Protein AF-A0A2K3MJ41-F1 (afdb_monomer_lite)

Sequence (113 aa):
PFNFEKPVTKEALPKLHVNPYSWSKVSNVIYLDSPVGVGFSYSKNVSDYNTGDAKTASDTHTFLLRWFELYPEFLANPLFIAGESYAGVYVPTLADKIVQGIEAGTKPKLNFK

Secondary structure (DSSP, 8-state):
-EEEEPPSSTTSPPEEEE-TT-GGGTS-------STTSTT---S-GGGG---HHHHHHHHHHHHHHHHHH-GGGTTSPB-----TTHHHHHHHHHHHHHHHHHTT-SS---B-

Radius of gyration: 16.77 Å; chains: 1; bounding box: 37×33×46 Å

Foldseek 3Di:
DWDWDDDPDPPDDIDTDDDPPDPVVPDDDDDDQDDAPGDPHHDPDPVSVPDDLLSRLVVVLVVVQVVCVVVVVCQVPEDDDDDDDCCVSNRVSNVVVLVVCQVVVHPPNHNYD

pLDDT: mean 96.79, std 2.88, range [83.81, 98.81]

InterPro domains:
  IPR001563 Peptidase S10, serine carboxypeptidase [PF00450] (10-113)
  IPR001563 Peptidase S10, serine carboxypeptidase [PR00724] (19-31)
  IPR001563 Peptidase S10, serine carboxypeptidase [PR00724] (32-42)
  IPR001563 Peptidase S10, serine carboxypeptidase [PR00724] (67-92)
  IPR001563 Peptidase S10, serine carboxypeptidase [PTHR11802] (7-100)
  IPR018202 Serine carboxypeptidase, serine active site [PS00131] (81-88)
  IPR029058 Alpha/Beta hydrolase fold [G3DSA:3.40.50.1820] (1-113)
  IPR029058 Alpha/Beta hydrolase fold [SSF53474] (15-113)

Structure (mmCIF, N/CA/C/O backbone):
data_AF-A0A2K3MJ41-F1
#
_entry.id   AF-A0A2K3MJ41-F1
#
loop_
_atom_site.group_PDB
_atom_site.id
_atom_site.type_symbol
_atom_site.label_atom_id
_atom_site.label_alt_id
_atom_site.label_comp_id
_atom_site.label_asym_id
_atom_site.label_entity_id
_atom_site.label_seq_id
_atom_site.pdbx_PDB_ins_code
_atom_site.Cartn_x
_atom_site.Cartn_y
_atom_site.Cartn_z
_atom_site.occupancy
_atom_site.B_iso_or_equiv
_atom_site.auth_seq_id
_atom_site.auth_comp_id
_atom_site.auth_asym_id
_atom_site.auth_atom_id
_atom_site.pdbx_PDB_model_num
ATOM 1 N N . PRO A 1 1 ? -0.831 -6.530 -13.395 1.00 84.94 1 PRO A N 1
ATOM 2 C CA . PRO A 1 1 ? -1.657 -6.629 -14.626 1.00 84.94 1 PRO A CA 1
ATOM 3 C C . PRO A 1 1 ? -0.881 -6.942 -15.911 1.00 84.94 1 PRO A C 1
ATOM 5 O O . PRO A 1 1 ? -1.416 -7.644 -16.767 1.00 84.94 1 PRO A O 1
ATOM 8 N N . PHE A 1 2 ? 0.351 -6.453 -16.055 1.00 93.81 2 PHE A N 1
ATOM 9 C CA . PHE A 1 2 ? 1.122 -6.584 -17.292 1.00 93.81 2 PHE A CA 1
ATOM 10 C C . PHE A 1 2 ? 2.433 -7.344 -17.074 1.00 93.81 2 PHE A C 1
ATOM 12 O O . PHE A 1 2 ? 3.005 -7.287 -15.988 1.00 93.81 2 PHE A O 1
ATOM 19 N N . ASN A 1 3 ? 2.896 -8.028 -18.116 1.00 93.31 3 ASN A N 1
ATOM 20 C CA . ASN A 1 3 ? 4.295 -8.400 -18.306 1.00 93.31 3 ASN A CA 1
ATOM 21 C C . ASN A 1 3 ? 4.987 -7.279 -19.093 1.00 93.31 3 ASN A C 1
ATOM 23 O O . ASN A 1 3 ? 4.314 -6.490 -19.763 1.00 93.31 3 ASN A O 1
ATOM 27 N N . PHE A 1 4 ? 6.317 -7.214 -19.046 1.00 93.25 4 PHE A N 1
ATOM 28 C CA . PHE A 1 4 ? 7.071 -6.218 -19.803 1.00 93.25 4 PHE A CA 1
ATOM 29 C C . PHE A 1 4 ? 8.178 -6.857 -20.638 1.00 93.25 4 PHE A C 1
ATOM 31 O O . PHE A 1 4 ? 8.849 -7.795 -20.209 1.00 93.25 4 PHE A O 1
ATOM 38 N N . GLU A 1 5 ? 8.378 -6.308 -21.830 1.00 92.75 5 GLU A N 1
ATOM 39 C CA . GLU A 1 5 ? 9.540 -6.571 -22.669 1.00 92.75 5 GLU A CA 1
ATOM 40 C C . GLU A 1 5 ? 10.562 -5.459 -22.462 1.00 92.75 5 GLU A C 1
ATOM 42 O O . GLU A 1 5 ? 10.223 -4.270 -22.445 1.00 92.75 5 GLU A O 1
ATOM 47 N N . LYS A 1 6 ? 11.827 -5.854 -22.285 1.00 89.56 6 LYS A N 1
ATOM 48 C CA . LYS A 1 6 ? 12.918 -4.897 -22.107 1.00 89.56 6 LYS A CA 1
ATOM 49 C C . LYS A 1 6 ? 13.063 -4.021 -23.361 1.00 89.56 6 LYS A C 1
ATOM 51 O O . LYS A 1 6 ? 12.912 -4.535 -24.470 1.00 89.56 6 LYS A O 1
ATOM 56 N N . PRO A 1 7 ? 13.396 -2.731 -23.194 1.00 90.50 7 PRO A N 1
ATOM 57 C CA . PRO A 1 7 ? 13.716 -1.858 -24.314 1.00 90.50 7 PRO A CA 1
ATOM 58 C C . PRO A 1 7 ? 14.837 -2.428 -25.188 1.00 90.50 7 PRO A C 1
ATOM 60 O O . PRO A 1 7 ? 15.804 -2.992 -24.673 1.00 90.50 7 PRO A O 1
ATOM 63 N N . VAL A 1 8 ? 14.728 -2.242 -26.506 1.00 86.12 8 VAL A N 1
ATOM 64 C CA . VAL A 1 8 ? 15.770 -2.648 -27.470 1.00 86.12 8 VAL A CA 1
ATOM 65 C C . VAL A 1 8 ? 17.002 -1.737 -27.374 1.00 86.12 8 VAL A C 1
ATOM 67 O O . VAL A 1 8 ? 18.125 -2.182 -27.597 1.00 86.12 8 VAL A O 1
ATOM 70 N N . THR A 1 9 ? 16.804 -0.473 -26.993 1.00 89.69 9 THR A N 1
ATOM 71 C CA . THR A 1 9 ? 17.862 0.515 -26.730 1.00 89.69 9 THR A CA 1
ATOM 72 C C . THR A 1 9 ? 17.662 1.140 -25.352 1.00 89.69 9 THR A C 1
ATOM 74 O O . THR A 1 9 ? 16.573 1.059 -24.787 1.00 89.69 9 THR A O 1
ATOM 77 N N . LYS A 1 10 ? 18.696 1.777 -24.790 1.00 83.81 10 LYS A N 1
ATOM 78 C CA . LYS A 1 10 ? 18.618 2.373 -23.444 1.00 83.81 10 LYS A CA 1
ATOM 79 C C . LYS A 1 10 ? 17.662 3.567 -23.370 1.00 83.81 10 LYS A C 1
ATOM 81 O O . LYS A 1 10 ? 17.172 3.884 -22.294 1.00 83.81 10 LYS A O 1
ATOM 86 N N . GLU A 1 11 ? 17.406 4.207 -24.503 1.00 88.38 11 GLU A N 1
ATOM 87 C CA . GLU A 1 11 ? 16.566 5.396 -24.639 1.00 88.38 11 GLU A CA 1
ATOM 88 C C . GLU A 1 11 ? 15.095 5.046 -24.918 1.00 88.38 11 GLU A C 1
ATOM 90 O O . GLU A 1 11 ? 14.225 5.909 -24.820 1.00 88.38 11 GLU A O 1
ATOM 95 N N . ALA A 1 12 ? 14.801 3.793 -25.280 1.00 91.25 12 ALA A N 1
ATOM 96 C CA . ALA A 1 12 ? 13.445 3.342 -25.565 1.00 91.25 12 ALA A CA 1
ATOM 97 C C . ALA A 1 12 ? 12.686 2.955 -24.283 1.00 91.25 12 ALA A C 1
ATOM 99 O O . ALA A 1 12 ? 13.265 2.517 -23.288 1.00 91.25 12 ALA A O 1
ATOM 100 N N . LEU A 1 13 ? 11.358 3.080 -24.323 1.00 91.94 13 LEU A N 1
ATOM 101 C CA . LEU A 1 13 ? 10.485 2.630 -23.238 1.00 91.94 13 LEU A CA 1
ATOM 102 C C . LEU A 1 13 ? 10.208 1.121 -23.330 1.00 91.94 13 LEU A C 1
ATOM 104 O O . LEU A 1 13 ? 10.183 0.564 -24.433 1.00 91.94 13 LEU A O 1
ATOM 108 N N . PRO A 1 14 ? 9.968 0.445 -22.191 1.00 92.69 14 PRO A N 1
ATOM 109 C CA . PRO A 1 14 ? 9.548 -0.948 -22.197 1.00 92.69 14 PRO A CA 1
ATOM 110 C C . PRO A 1 14 ? 8.158 -1.084 -22.824 1.00 92.69 14 PRO A C 1
ATOM 112 O O . PRO A 1 14 ? 7.287 -0.229 -22.645 1.00 92.69 14 PRO A O 1
ATOM 115 N N . LYS A 1 15 ? 7.929 -2.196 -23.525 1.00 94.00 15 LYS A N 1
ATOM 116 C CA . LYS A 1 15 ? 6.608 -2.529 -24.065 1.00 94.00 15 LYS A CA 1
ATOM 117 C C . LYS A 1 15 ? 5.847 -3.386 -23.060 1.00 94.00 15 LYS A C 1
ATOM 119 O O . LYS A 1 15 ? 6.379 -4.375 -22.558 1.00 94.00 15 LYS A O 1
ATOM 124 N N . LEU A 1 16 ? 4.604 -3.011 -22.773 1.00 95.12 16 LEU A N 1
ATOM 125 C CA . LEU A 1 16 ? 3.733 -3.744 -21.857 1.00 95.12 16 LEU A CA 1
ATOM 126 C C . LEU A 1 16 ? 2.813 -4.699 -22.616 1.00 95.12 16 LEU A C 1
ATOM 128 O O . LEU A 1 16 ? 2.263 -4.351 -23.660 1.00 95.12 16 LEU A O 1
ATOM 132 N N . HIS A 1 17 ? 2.603 -5.879 -22.037 1.00 94.44 17 HIS A N 1
ATOM 133 C CA . HIS A 1 17 ? 1.697 -6.909 -22.543 1.00 94.44 17 HIS A CA 1
ATOM 134 C C . HIS A 1 17 ? 0.781 -7.383 -21.429 1.00 94.44 17 HIS A C 1
ATOM 136 O O . HIS A 1 17 ? 1.204 -7.491 -20.281 1.00 94.44 17 HIS A O 1
ATOM 142 N N . VAL A 1 18 ? -0.474 -7.700 -21.744 1.00 95.56 18 VAL A N 1
ATOM 143 C CA . VAL A 1 18 ? -1.407 -8.239 -20.744 1.00 95.56 18 VAL A CA 1
ATOM 144 C C . VAL A 1 18 ? -0.859 -9.551 -20.189 1.00 95.56 18 VAL A C 1
ATOM 146 O O . VAL A 1 18 ? -0.545 -10.468 -20.944 1.00 95.56 18 VAL A O 1
ATOM 149 N N . ASN A 1 19 ? -0.768 -9.653 -18.861 1.00 96.50 19 ASN A N 1
ATOM 150 C CA . ASN A 1 19 ? -0.422 -10.907 -18.208 1.00 96.50 19 ASN A CA 1
ATOM 151 C C . ASN A 1 19 ? -1.696 -11.764 -18.049 1.00 96.50 19 ASN A C 1
ATOM 153 O O . ASN A 1 19 ? -2.582 -11.396 -17.266 1.00 96.50 19 ASN A O 1
ATOM 157 N N . PRO A 1 20 ? -1.807 -12.922 -18.732 1.00 96.12 20 PRO A N 1
ATOM 158 C CA . PRO A 1 20 ? -2.983 -13.782 -18.632 1.00 96.12 20 PRO A CA 1
ATOM 159 C C . PRO A 1 20 ? -3.153 -14.431 -17.248 1.00 96.12 20 PRO A C 1
ATOM 161 O O . PRO A 1 20 ? -4.234 -14.950 -16.976 1.00 96.12 20 PRO A O 1
ATOM 164 N N . TYR A 1 21 ? -2.155 -14.362 -16.368 1.00 96.25 21 TYR A N 1
ATOM 165 C CA . TYR A 1 21 ? -2.181 -14.909 -15.007 1.00 96.25 21 TYR A CA 1
ATOM 166 C C . TYR A 1 21 ? -2.186 -13.818 -13.919 1.00 96.25 21 TYR A C 1
ATOM 168 O O . TYR A 1 21 ? -1.892 -14.090 -12.758 1.00 96.25 21 TYR A O 1
ATOM 176 N N . SER A 1 22 ? -2.505 -12.568 -14.275 1.00 97.06 22 SER A N 1
ATOM 177 C CA . SER A 1 22 ? -2.582 -11.461 -13.313 1.00 97.06 22 SER A CA 1
ATOM 178 C C . SER A 1 22 ? -3.660 -11.683 -12.246 1.00 97.06 22 SER A C 1
ATOM 180 O O . SER A 1 22 ? -4.799 -12.017 -12.575 1.00 97.06 22 SER A O 1
ATOM 182 N N . TRP A 1 23 ? -3.345 -11.365 -10.986 1.00 97.06 23 TRP A N 1
ATOM 183 C CA . TRP A 1 23 ? -4.313 -11.352 -9.877 1.00 97.06 23 TRP A CA 1
ATOM 184 C C . TRP A 1 23 ? -5.488 -10.402 -10.121 1.00 97.06 23 TRP A C 1
ATOM 186 O O . TRP A 1 23 ? -6.603 -10.683 -9.696 1.00 97.06 23 TRP A O 1
ATOM 196 N N . SER A 1 24 ? -5.283 -9.357 -10.929 1.00 96.06 24 SER A N 1
ATOM 197 C CA . SER A 1 24 ? -6.348 -8.428 -11.326 1.00 96.06 24 SER A CA 1
ATOM 198 C C . SER A 1 24 ? -7.514 -9.076 -12.092 1.00 96.06 24 SER A C 1
ATOM 200 O O . SER A 1 24 ? -8.500 -8.407 -12.371 1.00 96.06 24 SER A O 1
ATOM 202 N N . LYS A 1 25 ? -7.407 -10.352 -12.494 1.00 96.25 25 LYS A N 1
ATOM 203 C CA . LYS A 1 25 ? -8.520 -11.106 -13.094 1.00 96.25 25 LYS A CA 1
ATOM 204 C C . LYS A 1 25 ? -9.585 -11.532 -12.084 1.00 96.25 25 LYS A C 1
ATOM 206 O O . LYS A 1 25 ? -10.704 -11.819 -12.489 1.00 96.25 25 LYS A O 1
ATOM 211 N N . VAL A 1 26 ? -9.225 -11.623 -10.806 1.00 96.44 26 VAL A N 1
ATOM 212 C CA . VAL A 1 26 ? -10.104 -12.113 -9.731 1.00 96.44 26 VAL A CA 1
ATOM 213 C C . VAL A 1 26 ? -10.174 -11.152 -8.543 1.00 96.44 26 VAL A C 1
ATOM 215 O O . VAL A 1 26 ? -10.904 -11.411 -7.592 1.00 96.44 26 VAL A O 1
ATOM 218 N N . SER A 1 27 ? -9.429 -10.045 -8.581 1.00 96.94 27 SER A N 1
ATOM 219 C CA . SER A 1 27 ? -9.412 -9.034 -7.527 1.00 96.94 27 SER A CA 1
ATOM 220 C C . SER A 1 27 ? -9.147 -7.630 -8.071 1.00 96.94 27 SER A C 1
ATOM 222 O O . SER A 1 27 ? -8.631 -7.446 -9.173 1.00 96.94 27 SER A O 1
ATOM 224 N N . ASN A 1 28 ? -9.475 -6.626 -7.260 1.00 97.00 28 ASN A N 1
ATOM 225 C CA . ASN A 1 28 ? -8.954 -5.273 -7.424 1.00 97.00 28 ASN A CA 1
ATOM 226 C C . ASN A 1 28 ? -7.627 -5.189 -6.662 1.00 97.00 28 ASN A C 1
ATOM 228 O O . ASN A 1 28 ? -7.552 -5.642 -5.521 1.00 97.00 28 ASN A O 1
ATOM 232 N N . VAL A 1 29 ? -6.581 -4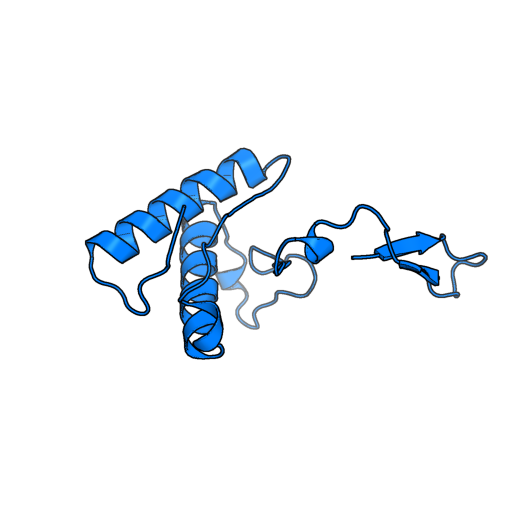.647 -7.289 1.00 97.56 29 VAL A N 1
ATOM 233 C CA . VAL A 1 29 ? -5.222 -4.657 -6.726 1.00 97.56 29 VAL A CA 1
ATOM 234 C C . VAL A 1 29 ? -4.717 -3.230 -6.559 1.00 97.56 29 VAL A C 1
ATOM 236 O O . VAL A 1 29 ? -4.677 -2.473 -7.527 1.00 97.56 29 VAL A O 1
ATOM 239 N N . ILE A 1 30 ? -4.293 -2.893 -5.341 1.00 97.81 30 ILE A N 1
ATOM 240 C CA . ILE A 1 30 ? -3.584 -1.653 -5.022 1.00 97.81 30 ILE A CA 1
ATOM 241 C C . ILE A 1 30 ? -2.097 -1.990 -4.895 1.00 97.81 30 ILE A C 1
ATOM 243 O O . ILE A 1 30 ? -1.724 -2.865 -4.115 1.00 97.81 30 ILE A O 1
ATOM 247 N N . TYR A 1 31 ? -1.256 -1.290 -5.654 1.00 97.25 31 TYR A N 1
ATOM 248 C CA . TYR A 1 31 ? 0.195 -1.305 -5.482 1.00 97.25 31 TYR A CA 1
ATOM 249 C C . TYR A 1 31 ? 0.587 -0.012 -4.774 1.00 97.25 31 TYR A C 1
ATOM 251 O O . TYR A 1 31 ? 0.297 1.071 -5.283 1.00 97.25 31 TYR A O 1
ATOM 259 N N . LEU A 1 32 ? 1.190 -0.127 -3.593 1.00 98.31 32 LEU A N 1
ATOM 260 C CA . LEU A 1 32 ? 1.554 1.014 -2.762 1.00 98.31 32 LEU A CA 1
ATOM 261 C C . LEU A 1 32 ? 3.071 1.080 -2.600 1.00 98.31 32 LEU A C 1
ATOM 263 O O . LEU A 1 32 ? 3.671 0.169 -2.033 1.00 98.31 32 LEU A O 1
ATOM 267 N N . ASP A 1 33 ? 3.664 2.187 -3.036 1.00 98.50 33 ASP A N 1
ATOM 268 C CA . ASP A 1 33 ? 5.041 2.529 -2.692 1.00 98.50 33 ASP A CA 1
ATOM 269 C C . ASP A 1 33 ? 5.079 3.033 -1.241 1.00 98.50 33 ASP A C 1
ATOM 271 O O . ASP A 1 33 ? 4.528 4.088 -0.920 1.00 98.50 33 ASP A O 1
ATOM 275 N N . SER A 1 34 ? 5.688 2.262 -0.343 1.00 97.62 34 SER A N 1
ATOM 276 C CA . SER A 1 34 ? 5.781 2.566 1.090 1.00 97.62 34 SER A CA 1
ATOM 277 C C . SER A 1 34 ? 7.068 1.964 1.670 1.00 97.62 34 SER A C 1
ATOM 279 O O . SER A 1 34 ? 7.457 0.872 1.243 1.00 97.62 34 SER A O 1
ATOM 281 N N . PRO A 1 35 ? 7.731 2.625 2.641 1.00 98.12 35 PRO A N 1
ATOM 282 C CA . PRO A 1 35 ? 7.379 3.916 3.248 1.00 98.12 35 PRO A CA 1
ATOM 283 C C . PRO A 1 35 ? 7.711 5.126 2.358 1.00 98.12 35 PRO A C 1
ATOM 285 O O . PRO A 1 35 ? 8.127 4.992 1.208 1.00 98.12 35 PRO A O 1
ATOM 288 N N . VAL A 1 36 ? 7.519 6.335 2.894 1.00 97.94 36 VAL A N 1
ATOM 289 C CA . VAL A 1 36 ? 7.971 7.577 2.251 1.00 97.94 36 VAL A CA 1
ATOM 290 C C . VAL A 1 36 ? 9.449 7.481 1.842 1.00 97.94 36 VAL A C 1
ATOM 292 O O . 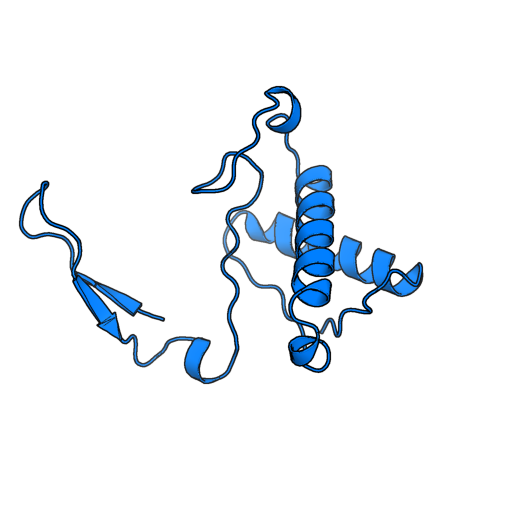VAL A 1 36 ? 10.292 7.020 2.609 1.00 97.94 36 VAL A O 1
ATOM 295 N N . GLY A 1 37 ? 9.755 7.904 0.616 1.00 97.25 37 GLY A N 1
ATOM 296 C CA . GLY A 1 37 ? 11.064 7.759 -0.023 1.00 97.25 37 GLY A CA 1
ATOM 297 C C . GLY A 1 37 ? 11.197 6.540 -0.938 1.00 97.25 37 GLY A C 1
ATOM 298 O O . GLY A 1 37 ? 12.180 6.456 -1.670 1.00 97.25 37 GLY A O 1
ATOM 299 N N . VAL A 1 38 ? 10.226 5.621 -0.945 1.00 97.94 38 VAL A N 1
ATOM 300 C CA . VAL A 1 38 ? 10.172 4.505 -1.900 1.00 97.94 38 VAL A CA 1
ATOM 301 C C . VAL A 1 38 ? 9.445 4.932 -3.173 1.00 97.94 38 VAL A C 1
ATOM 303 O O . VAL A 1 38 ? 8.368 5.518 -3.104 1.00 97.94 38 VAL A O 1
ATOM 306 N N . GLY A 1 39 ? 10.020 4.602 -4.334 1.00 97.62 39 GLY A N 1
ATOM 307 C CA . GLY A 1 39 ? 9.379 4.777 -5.639 1.00 97.62 39 GLY A CA 1
ATOM 308 C C . GLY A 1 39 ? 8.883 6.205 -5.868 1.00 97.62 39 GLY A C 1
ATOM 309 O O . GLY A 1 39 ? 9.677 7.144 -5.900 1.00 97.62 39 GLY A O 1
ATOM 310 N N . PHE A 1 40 ? 7.568 6.359 -6.029 1.00 97.88 40 PHE A N 1
ATOM 311 C CA . PHE A 1 40 ? 6.922 7.660 -6.224 1.00 97.88 40 PHE A CA 1
ATOM 312 C C . PHE A 1 40 ? 6.399 8.315 -4.938 1.00 97.88 40 PHE A C 1
ATOM 314 O O . PHE A 1 40 ? 5.885 9.432 -4.994 1.00 97.88 40 PHE A O 1
ATOM 321 N N . SER A 1 41 ? 6.527 7.669 -3.780 1.00 98.06 41 SER A N 1
ATOM 322 C CA . SER A 1 41 ? 6.100 8.229 -2.496 1.00 98.06 41 SER A CA 1
ATOM 323 C C . SER A 1 41 ? 7.172 9.154 -1.922 1.00 98.06 41 SER A C 1
ATOM 325 O O . SER A 1 41 ? 8.282 8.721 -1.625 1.00 98.06 41 SER A O 1
ATOM 327 N N . TYR A 1 42 ? 6.845 10.433 -1.707 1.00 97.88 42 TYR A N 1
ATOM 328 C CA . TYR A 1 42 ? 7.783 11.437 -1.189 1.00 97.88 42 TYR A CA 1
ATOM 329 C C . TYR A 1 42 ? 7.120 12.411 -0.207 1.00 97.88 42 TYR A C 1
ATOM 331 O O . TYR A 1 42 ? 5.913 12.641 -0.245 1.00 97.88 42 TYR A O 1
ATOM 339 N N . SER A 1 43 ? 7.935 13.022 0.655 1.00 97.31 43 SER A N 1
ATOM 340 C CA . SER A 1 43 ? 7.553 14.153 1.507 1.00 97.31 43 SER A CA 1
ATOM 341 C C . SER A 1 43 ? 8.451 15.359 1.241 1.00 97.31 43 SER A C 1
ATOM 343 O O . SER A 1 43 ? 9.624 15.227 0.886 1.00 97.31 43 SER A O 1
ATOM 345 N N . LYS A 1 44 ? 7.899 16.559 1.434 1.00 97.75 44 LYS A N 1
ATOM 346 C CA . LYS A 1 44 ? 8.675 17.809 1.445 1.00 97.75 44 LYS A CA 1
ATOM 347 C C . LYS A 1 44 ? 9.403 18.024 2.774 1.00 97.75 44 LYS A C 1
ATOM 349 O O . LYS A 1 44 ? 10.306 18.852 2.835 1.00 97.75 44 LYS A O 1
ATOM 354 N N . ASN A 1 45 ? 9.010 17.309 3.827 1.00 97.44 45 ASN A N 1
ATOM 355 C CA . ASN A 1 45 ? 9.655 17.379 5.126 1.00 97.44 45 ASN A CA 1
ATOM 356 C C . ASN A 1 45 ? 10.696 16.261 5.261 1.00 97.44 45 ASN A C 1
ATOM 358 O O . ASN A 1 45 ? 10.368 15.077 5.248 1.00 97.44 45 ASN A O 1
ATOM 362 N N . VAL A 1 46 ? 11.960 16.652 5.424 1.00 96.25 46 VAL A N 1
ATOM 363 C CA . VAL A 1 46 ? 13.095 15.723 5.518 1.00 96.25 46 VAL A CA 1
ATOM 364 C C . VAL A 1 46 ? 12.987 14.814 6.747 1.00 96.25 46 VAL A C 1
ATOM 366 O O . VAL A 1 46 ? 13.425 13.668 6.691 1.00 96.25 46 VAL A O 1
ATOM 369 N N . SER A 1 47 ? 12.361 15.263 7.841 1.00 96.12 47 SER A N 1
ATOM 370 C CA . SER A 1 47 ? 12.222 14.425 9.038 1.00 96.12 47 SER A CA 1
ATOM 371 C C . SER A 1 47 ? 11.322 13.207 8.828 1.00 96.12 47 SER A C 1
ATOM 373 O O . SER A 1 47 ? 11.469 12.230 9.558 1.00 96.12 47 SER A O 1
ATOM 375 N N . ASP A 1 48 ? 10.412 13.242 7.847 1.00 96.69 48 ASP A N 1
ATOM 376 C CA . ASP A 1 48 ? 9.477 12.140 7.582 1.00 96.69 48 ASP A CA 1
ATOM 377 C C . ASP A 1 48 ? 10.192 10.892 7.054 1.00 96.69 48 ASP A C 1
ATOM 379 O O . ASP A 1 48 ? 9.703 9.780 7.239 1.00 96.69 48 ASP A O 1
ATOM 383 N N . TYR A 1 49 ? 11.370 11.075 6.448 1.00 96.88 49 TYR A N 1
ATOM 384 C CA . TYR A 1 49 ? 12.205 9.996 5.919 1.00 96.88 49 TYR A CA 1
ATOM 385 C C . TYR A 1 49 ? 12.920 9.195 7.016 1.00 96.88 49 TYR A C 1
ATOM 387 O O . TYR A 1 49 ? 13.476 8.134 6.731 1.00 96.88 49 TYR A O 1
ATOM 395 N N . ASN A 1 50 ? 12.859 9.640 8.277 1.00 96.75 50 ASN A N 1
ATOM 396 C CA . ASN A 1 50 ? 13.211 8.805 9.424 1.00 96.75 50 ASN A CA 1
ATOM 397 C C . ASN A 1 50 ? 12.087 7.788 9.654 1.00 96.75 50 ASN A C 1
ATOM 399 O O . ASN A 1 50 ? 11.147 8.016 10.421 1.00 96.75 50 ASN A O 1
ATOM 403 N N . THR A 1 51 ? 12.165 6.681 8.924 1.00 95.56 51 THR A N 1
ATOM 404 C CA . THR A 1 51 ? 11.145 5.632 8.892 1.00 95.56 51 THR A CA 1
ATOM 405 C C . THR A 1 51 ? 11.556 4.420 9.727 1.00 95.56 51 THR A C 1
ATOM 407 O O . THR A 1 51 ? 12.709 4.258 10.122 1.00 95.56 51 THR A O 1
ATOM 410 N N . GLY A 1 52 ? 10.576 3.575 10.031 1.00 97.50 52 GLY A N 1
ATOM 411 C CA . GLY A 1 52 ? 10.736 2.316 10.752 1.00 97.50 52 GLY A CA 1
ATOM 412 C C . GLY A 1 52 ? 9.413 1.559 10.740 1.00 97.50 52 GLY A C 1
ATOM 413 O O . GLY A 1 52 ? 8.373 2.158 10.463 1.00 97.50 52 GLY A O 1
ATOM 414 N N . ASP A 1 53 ? 9.432 0.265 11.048 1.00 98.38 53 ASP A N 1
ATOM 415 C CA . ASP A 1 53 ? 8.292 -0.634 10.802 1.00 98.38 53 ASP A CA 1
ATOM 416 C C . ASP A 1 53 ? 6.978 -0.139 11.431 1.00 98.38 53 ASP A C 1
ATOM 418 O O . ASP A 1 53 ? 5.934 -0.132 10.778 1.00 98.38 53 ASP A O 1
ATOM 422 N N . ALA A 1 54 ? 7.033 0.387 12.660 1.00 98.12 54 ALA A N 1
ATOM 423 C CA . ALA A 1 54 ? 5.864 0.950 13.339 1.00 98.12 54 ALA A CA 1
ATOM 424 C C . ALA A 1 54 ? 5.294 2.194 12.630 1.00 98.12 54 ALA A C 1
ATOM 426 O O . ALA A 1 54 ? 4.073 2.338 12.514 1.00 98.12 54 ALA A O 1
ATOM 427 N N . LYS A 1 55 ? 6.165 3.085 12.134 1.00 98.06 55 LYS A N 1
ATOM 428 C CA . LYS A 1 55 ? 5.755 4.270 11.369 1.00 98.06 55 LYS A CA 1
ATOM 429 C C . LYS A 1 55 ? 5.181 3.858 10.015 1.00 98.06 55 LYS A C 1
ATOM 431 O O . LYS A 1 55 ? 4.102 4.319 9.662 1.00 98.06 55 LYS A O 1
ATOM 436 N N . THR A 1 56 ? 5.836 2.935 9.313 1.00 98.50 56 THR A N 1
ATOM 437 C CA . THR A 1 56 ? 5.367 2.391 8.030 1.00 98.50 56 THR A CA 1
ATOM 438 C C . THR A 1 56 ? 3.976 1.771 8.156 1.00 98.50 56 THR A C 1
ATOM 440 O O . THR A 1 56 ? 3.105 2.054 7.333 1.00 98.50 56 THR A O 1
ATOM 443 N N . ALA A 1 57 ? 3.724 0.983 9.206 1.00 98.75 57 ALA A N 1
ATOM 444 C CA . ALA A 1 57 ? 2.413 0.390 9.460 1.00 98.75 57 ALA A CA 1
ATOM 445 C C . ALA A 1 57 ? 1.342 1.454 9.764 1.00 98.75 57 ALA A C 1
ATOM 447 O O . ALA A 1 57 ? 0.241 1.396 9.217 1.00 98.75 57 ALA A O 1
ATOM 448 N N . SER A 1 58 ? 1.668 2.460 10.585 1.00 98.56 58 SER A N 1
ATOM 449 C CA . SER A 1 58 ? 0.755 3.566 10.910 1.00 98.56 58 SER A CA 1
ATOM 450 C C . SER A 1 58 ? 0.405 4.422 9.687 1.00 98.56 58 SER A C 1
ATOM 452 O O . SER A 1 58 ? -0.766 4.730 9.449 1.00 98.56 58 SER A O 1
ATOM 454 N N . ASP A 1 59 ? 1.407 4.788 8.888 1.00 98.56 59 ASP A N 1
ATOM 455 C CA . ASP A 1 59 ? 1.226 5.607 7.689 1.00 98.56 59 ASP A CA 1
ATOM 456 C C . ASP A 1 59 ? 0.454 4.827 6.613 1.00 98.56 59 ASP A C 1
ATOM 458 O O . ASP A 1 59 ? -0.460 5.366 5.989 1.00 98.56 59 ASP A O 1
ATOM 462 N N . THR A 1 60 ? 0.735 3.530 6.454 1.00 98.50 60 THR A N 1
ATOM 463 C CA . THR A 1 60 ? 0.011 2.669 5.504 1.00 98.50 60 THR A CA 1
ATOM 464 C C . THR A 1 60 ? -1.441 2.433 5.935 1.00 98.50 60 THR A C 1
ATOM 466 O O . THR A 1 60 ? -2.343 2.459 5.098 1.00 98.50 60 THR A O 1
ATOM 469 N N . HIS A 1 61 ? -1.711 2.274 7.235 1.00 98.75 61 HIS A N 1
ATOM 470 C CA . HIS A 1 61 ? -3.084 2.221 7.744 1.00 98.75 61 HIS A CA 1
ATOM 471 C C . HIS A 1 61 ? -3.824 3.541 7.479 1.00 98.75 61 HIS A C 1
ATOM 473 O O . HIS A 1 61 ? -4.959 3.526 7.006 1.00 98.75 61 HIS A O 1
ATOM 479 N N . THR A 1 62 ? -3.156 4.680 7.692 1.00 98.69 62 THR A N 1
ATOM 480 C CA . THR A 1 62 ? -3.710 6.004 7.365 1.00 98.69 62 THR A CA 1
ATOM 481 C C . THR A 1 62 ? -4.030 6.115 5.876 1.00 98.69 62 THR A C 1
ATOM 483 O O . THR A 1 62 ? -5.122 6.557 5.524 1.00 98.69 62 THR A O 1
ATOM 486 N N . PHE A 1 63 ? -3.126 5.666 4.998 1.00 98.62 63 PHE A N 1
ATOM 487 C CA . PHE A 1 63 ? -3.374 5.606 3.559 1.00 98.62 63 PHE A CA 1
ATOM 488 C C . PHE A 1 63 ? -4.640 4.802 3.237 1.00 98.62 63 PHE A C 1
ATOM 490 O O . PHE A 1 63 ? -5.490 5.304 2.508 1.00 98.62 63 PHE A O 1
ATOM 497 N N . LEU A 1 64 ? -4.807 3.601 3.805 1.00 98.69 64 LEU A N 1
ATOM 498 C CA . LEU A 1 64 ? -5.984 2.764 3.548 1.00 98.69 64 LEU A CA 1
ATOM 499 C C . LEU A 1 64 ? -7.280 3.451 3.982 1.00 98.69 64 LEU A C 1
ATOM 501 O O . LEU A 1 64 ? -8.234 3.483 3.209 1.00 98.69 64 LEU A O 1
ATOM 505 N N . LEU A 1 65 ? -7.313 4.040 5.181 1.00 98.69 65 LEU A N 1
ATOM 506 C CA . LEU A 1 65 ? -8.490 4.769 5.658 1.00 98.69 65 LEU A CA 1
ATOM 507 C C . LEU A 1 65 ? -8.857 5.908 4.700 1.00 98.69 65 LEU A C 1
ATOM 509 O O . LEU A 1 65 ? -10.005 5.989 4.271 1.00 98.69 65 LEU A O 1
ATOM 513 N N . ARG A 1 66 ? -7.879 6.728 4.288 1.00 98.56 66 ARG A N 1
ATOM 514 C CA . ARG A 1 66 ? -8.102 7.821 3.324 1.00 98.56 66 ARG A CA 1
ATOM 515 C C . ARG A 1 66 ? -8.518 7.318 1.946 1.00 98.56 66 ARG A C 1
ATOM 517 O O . ARG A 1 66 ? -9.372 7.923 1.309 1.00 98.56 66 ARG A O 1
ATOM 524 N N . TRP A 1 67 ? -7.945 6.211 1.484 1.00 98.69 67 TRP A N 1
ATOM 525 C CA . TRP A 1 67 ? -8.298 5.620 0.198 1.00 98.69 67 TRP A CA 1
ATOM 526 C C . TRP A 1 67 ? -9.759 5.154 0.192 1.00 98.69 67 TRP A C 1
ATOM 528 O O . TRP A 1 67 ? -10.501 5.488 -0.725 1.00 98.69 67 TRP A O 1
ATOM 538 N N . PHE A 1 68 ? -10.211 4.467 1.243 1.00 98.44 68 PHE A N 1
ATOM 539 C CA . PHE A 1 68 ? -11.603 4.023 1.350 1.00 98.44 68 PHE A CA 1
ATOM 540 C C . PHE A 1 68 ? -12.598 5.144 1.687 1.00 98.44 68 PHE A C 1
ATOM 542 O O . PHE A 1 68 ? -13.785 4.995 1.407 1.00 98.44 68 PHE A O 1
ATOM 549 N N . GLU A 1 69 ? -12.152 6.263 2.264 1.00 98.25 69 GLU A N 1
ATOM 550 C CA . GLU A 1 69 ? -12.964 7.487 2.341 1.00 98.25 69 GLU A CA 1
ATOM 551 C C . GLU A 1 69 ? -13.232 8.071 0.947 1.00 98.25 69 GLU A C 1
ATOM 553 O O . GLU A 1 69 ? -14.340 8.535 0.684 1.00 98.25 69 GLU A O 1
ATOM 558 N N . LEU A 1 70 ? -12.233 8.041 0.057 1.00 98.38 70 LEU A N 1
ATOM 559 C CA . LEU A 1 70 ? -12.358 8.535 -1.317 1.00 98.38 70 LEU A CA 1
ATOM 560 C C . LEU A 1 70 ? -13.122 7.572 -2.234 1.00 98.38 70 LEU A C 1
ATOM 562 O O . LEU A 1 70 ? -13.836 8.035 -3.121 1.00 98.38 70 LEU A O 1
ATOM 566 N N . TYR A 1 71 ? -12.988 6.263 -2.010 1.00 98.12 71 TYR A N 1
ATOM 567 C CA . TYR A 1 71 ? -13.599 5.206 -2.825 1.00 98.12 71 TYR A CA 1
ATOM 568 C C . TYR A 1 71 ? -14.475 4.263 -1.975 1.00 98.12 71 TYR A C 1
ATOM 570 O O . TYR A 1 71 ? -14.164 3.072 -1.815 1.00 98.12 71 TYR A O 1
ATOM 578 N N . PRO A 1 72 ? -15.569 4.777 -1.378 1.00 97.88 72 PRO A N 1
ATOM 579 C CA . PRO A 1 72 ? -16.409 4.016 -0.456 1.00 97.88 72 PRO A CA 1
ATOM 580 C C . PRO A 1 72 ? -17.107 2.816 -1.111 1.00 97.88 72 PRO A C 1
ATOM 582 O O . PRO A 1 72 ? -17.483 1.876 -0.412 1.00 97.88 72 PRO A O 1
ATOM 585 N N . GLU A 1 73 ? -17.252 2.792 -2.438 1.00 98.00 73 GLU A N 1
ATOM 586 C CA . GLU A 1 73 ? -17.829 1.677 -3.191 1.00 98.00 73 GLU A CA 1
ATOM 587 C C . GLU A 1 73 ? -17.046 0.364 -3.027 1.00 98.00 73 GLU A C 1
ATOM 589 O O . GLU A 1 73 ? -17.616 -0.718 -3.173 1.00 98.00 73 GLU A O 1
ATOM 594 N N . PHE A 1 74 ? -15.764 0.430 -2.652 1.00 98.19 74 PHE A N 1
ATOM 595 C CA . PHE A 1 74 ? -14.948 -0.755 -2.393 1.00 98.19 74 PHE A CA 1
ATOM 596 C C . PHE A 1 74 ? -15.032 -1.255 -0.944 1.00 98.19 74 PHE A C 1
ATOM 598 O O . PHE A 1 74 ? -14.541 -2.349 -0.677 1.00 98.19 74 PHE A O 1
ATOM 605 N N . LEU A 1 75 ? -15.657 -0.526 -0.007 1.00 97.19 75 LEU A N 1
ATOM 606 C CA . LEU A 1 75 ? -15.688 -0.903 1.419 1.00 97.19 75 LEU A CA 1
ATOM 607 C C . LEU A 1 75 ? -16.363 -2.250 1.693 1.00 97.19 75 LEU A C 1
ATOM 609 O O . LEU A 1 75 ? -16.028 -2.928 2.665 1.00 97.19 75 LEU A O 1
ATOM 613 N N . ALA A 1 76 ? -17.319 -2.641 0.849 1.00 97.38 76 ALA A N 1
ATOM 614 C CA . ALA A 1 76 ? -17.981 -3.935 0.963 1.00 97.38 76 ALA A CA 1
ATOM 615 C C . ALA A 1 76 ? -17.046 -5.103 0.596 1.00 97.38 76 ALA A C 1
ATOM 617 O O . ALA A 1 76 ? -17.250 -6.225 1.068 1.00 97.38 76 ALA A O 1
ATOM 618 N N . ASN A 1 77 ? -16.006 -4.857 -0.206 1.00 98.19 77 ASN A N 1
ATOM 619 C CA . ASN A 1 77 ? -15.100 -5.901 -0.666 1.00 98.19 77 ASN A CA 1
ATOM 620 C C . ASN A 1 77 ? -14.190 -6.383 0.472 1.00 98.19 77 ASN A C 1
ATOM 622 O O . ASN A 1 77 ? -13.694 -5.565 1.248 1.00 98.19 77 ASN A O 1
ATOM 626 N N . PRO A 1 78 ? -13.920 -7.696 0.561 1.00 98.38 78 PRO A N 1
ATOM 627 C CA . PRO A 1 78 ? -12.860 -8.216 1.414 1.00 98.38 78 PRO A CA 1
ATOM 628 C C . PRO A 1 78 ? -11.510 -7.553 1.112 1.00 98.38 78 PRO A C 1
ATOM 630 O O . PRO A 1 78 ? -11.069 -7.531 -0.039 1.00 98.38 78 PRO A O 1
ATOM 633 N N . LEU A 1 79 ? -10.851 -7.040 2.149 1.00 98.50 79 LEU A N 1
ATOM 634 C CA . LEU A 1 79 ? -9.501 -6.495 2.077 1.00 98.50 79 LEU A CA 1
ATOM 635 C C . LEU A 1 79 ? -8.502 -7.562 2.525 1.00 98.50 79 LEU A C 1
ATOM 637 O O . LEU A 1 79 ? -8.557 -8.013 3.667 1.00 98.50 79 LEU A O 1
ATOM 641 N N . PHE A 1 80 ? -7.562 -7.894 1.644 1.00 98.50 80 PHE A N 1
ATOM 642 C CA . PHE A 1 80 ? -6.413 -8.749 1.933 1.00 98.50 80 PHE A CA 1
ATOM 643 C C . PHE A 1 80 ? -5.126 -7.945 1.768 1.00 98.50 80 PHE A C 1
ATOM 645 O O . PHE A 1 80 ? -5.039 -7.085 0.889 1.00 98.50 80 PHE A O 1
ATOM 652 N N . ILE A 1 81 ? -4.117 -8.255 2.578 1.00 98.31 81 ILE A N 1
ATOM 653 C CA . ILE A 1 81 ? -2.783 -7.662 2.480 1.00 98.31 81 ILE A CA 1
ATOM 654 C C . ILE A 1 81 ? -1.797 -8.772 2.118 1.00 98.31 81 ILE A C 1
ATOM 656 O O . ILE A 1 81 ? -1.774 -9.824 2.752 1.00 98.31 81 ILE A O 1
ATOM 660 N N . ALA A 1 82 ? -0.985 -8.535 1.093 1.00 98.19 82 ALA A N 1
ATOM 661 C CA . ALA A 1 82 ? 0.017 -9.476 0.615 1.00 98.19 82 ALA A CA 1
ATOM 662 C C . ALA A 1 82 ? 1.323 -8.744 0.295 1.00 98.19 82 ALA A C 1
ATOM 664 O O . ALA A 1 82 ? 1.315 -7.569 -0.070 1.00 98.19 82 ALA A O 1
ATOM 665 N N . GLY A 1 83 ? 2.441 -9.454 0.406 1.00 97.50 83 GLY A N 1
ATOM 666 C CA . GLY A 1 83 ? 3.762 -8.944 0.068 1.00 97.50 83 GLY A CA 1
ATOM 667 C C . GLY A 1 83 ? 4.822 -10.041 0.141 1.00 97.50 83 GLY A C 1
ATOM 668 O O . GLY A 1 83 ? 4.550 -11.147 0.603 1.00 97.50 83 GLY A O 1
ATOM 669 N N . GLU A 1 84 ? 6.029 -9.724 -0.317 1.00 97.94 84 GLU A N 1
ATOM 670 C CA . GLU A 1 84 ? 7.176 -10.635 -0.359 1.00 97.94 84 GLU A CA 1
ATOM 671 C C . GLU A 1 84 ? 8.402 -10.021 0.342 1.00 97.94 84 GLU A C 1
ATOM 673 O O . GLU A 1 84 ? 8.491 -8.804 0.525 1.00 97.94 84 GLU A O 1
ATOM 678 N N . SER A 1 85 ? 9.375 -10.862 0.710 1.00 97.94 85 SER A N 1
ATOM 679 C CA . SER A 1 85 ? 10.658 -10.445 1.286 1.00 97.94 85 SER A CA 1
ATOM 680 C C . SER A 1 85 ? 10.452 -9.705 2.614 1.00 97.94 85 SER A C 1
ATOM 682 O O . SER A 1 85 ? 9.811 -10.243 3.517 1.00 97.94 85 SER A O 1
ATOM 684 N N . TYR A 1 86 ? 10.938 -8.470 2.754 1.00 97.81 86 TYR A N 1
ATOM 685 C CA . TYR A 1 86 ? 10.774 -7.677 3.975 1.00 97.81 86 TYR A CA 1
ATOM 686 C C . TYR A 1 86 ? 9.307 -7.336 4.287 1.00 97.81 86 TYR A C 1
ATOM 688 O O . TYR A 1 86 ? 8.965 -7.012 5.424 1.00 97.81 86 TYR A O 1
ATOM 696 N N . ALA A 1 87 ? 8.394 -7.510 3.324 1.00 97.81 87 ALA A N 1
ATOM 697 C CA . ALA A 1 87 ? 6.968 -7.453 3.614 1.00 97.81 87 ALA A CA 1
ATOM 698 C C . ALA A 1 87 ? 6.513 -8.551 4.596 1.00 97.81 87 ALA A C 1
ATOM 700 O O . ALA A 1 87 ? 5.450 -8.413 5.188 1.00 97.81 87 ALA A O 1
ATOM 701 N N . GLY A 1 88 ? 7.327 -9.579 4.865 1.00 98.06 88 GLY A N 1
ATOM 702 C CA . GLY A 1 88 ? 7.124 -10.483 6.001 1.00 98.06 88 GLY A CA 1
ATOM 703 C C . GLY A 1 88 ? 7.082 -9.768 7.361 1.00 98.06 88 GLY A C 1
ATOM 704 O O . GLY A 1 88 ? 6.493 -10.297 8.297 1.00 98.06 88 GLY A O 1
ATOM 705 N N . VAL A 1 89 ? 7.636 -8.554 7.464 1.00 98.50 89 VAL A N 1
ATOM 706 C CA . VAL A 1 89 ? 7.480 -7.648 8.614 1.00 98.50 89 VAL A CA 1
ATOM 707 C C . VAL A 1 89 ? 6.314 -6.678 8.396 1.00 98.50 89 VAL A C 1
ATOM 709 O O . VAL A 1 89 ? 5.494 -6.480 9.294 1.00 98.50 89 VAL A O 1
ATOM 712 N N . TYR A 1 90 ? 6.189 -6.091 7.201 1.00 98.44 90 TYR A N 1
ATOM 713 C CA . TYR A 1 90 ? 5.159 -5.078 6.919 1.00 98.44 90 TYR A CA 1
ATOM 714 C C . TYR A 1 90 ? 3.727 -5.619 6.939 1.00 98.44 90 TYR A C 1
ATOM 716 O O . TYR A 1 90 ? 2.836 -4.966 7.473 1.00 98.44 90 TYR A O 1
ATOM 724 N N . VAL A 1 91 ? 3.488 -6.809 6.386 1.00 98.75 91 VAL A N 1
ATOM 725 C CA . VAL A 1 91 ? 2.157 -7.431 6.336 1.00 98.75 91 VAL A CA 1
ATOM 726 C C . VAL A 1 91 ? 1.591 -7.662 7.745 1.00 98.75 91 VAL A C 1
ATOM 728 O O . VAL A 1 91 ? 0.504 -7.146 8.009 1.00 98.75 91 VAL A O 1
ATOM 731 N N . PRO A 1 92 ? 2.275 -8.359 8.679 1.00 98.62 92 PRO A N 1
ATOM 732 C CA . PRO A 1 92 ? 1.725 -8.574 10.018 1.00 98.62 92 PRO A CA 1
ATOM 733 C C . PRO A 1 92 ? 1.630 -7.287 10.847 1.00 98.62 92 PRO A C 1
ATOM 735 O O . PRO A 1 92 ? 0.659 -7.115 11.578 1.00 98.62 92 PRO A O 1
ATOM 738 N N . THR A 1 93 ? 2.584 -6.358 10.725 1.00 98.69 93 THR A N 1
ATOM 739 C CA . THR A 1 93 ? 2.529 -5.081 11.465 1.00 98.69 93 THR A CA 1
ATOM 740 C C . THR A 1 93 ? 1.391 -4.178 10.983 1.00 98.69 93 THR A C 1
ATOM 742 O O . THR A 1 93 ? 0.725 -3.535 11.795 1.00 98.69 93 THR A O 1
ATOM 745 N N . LEU A 1 94 ? 1.105 -4.159 9.677 1.00 98.81 94 LEU A N 1
ATOM 746 C CA . LEU A 1 94 ? -0.069 -3.480 9.134 1.00 98.81 94 LEU A CA 1
ATOM 747 C C . LEU A 1 94 ? -1.370 -4.184 9.534 1.00 98.81 94 LEU A C 1
ATOM 749 O O . LEU A 1 94 ? -2.327 -3.509 9.906 1.00 98.81 94 LEU A O 1
ATOM 753 N N . ALA A 1 95 ? -1.411 -5.518 9.480 1.00 98.75 95 ALA A N 1
ATOM 754 C CA . ALA A 1 95 ? -2.573 -6.294 9.907 1.00 98.75 95 ALA A CA 1
ATOM 755 C C . ALA A 1 95 ? -2.942 -5.985 11.368 1.00 98.75 95 ALA A C 1
ATOM 757 O O . ALA A 1 95 ? -4.098 -5.677 11.654 1.00 98.75 95 ALA A O 1
ATOM 758 N N . ASP A 1 96 ? -1.950 -5.967 12.264 1.00 98.62 96 ASP A N 1
ATOM 759 C CA . ASP A 1 96 ? -2.111 -5.561 13.665 1.00 98.62 96 ASP A CA 1
ATOM 760 C C . ASP A 1 96 ? -2.685 -4.137 13.786 1.00 98.62 96 ASP A C 1
ATOM 762 O O . ASP A 1 96 ? -3.660 -3.911 14.505 1.00 98.62 96 ASP A O 1
ATOM 766 N N . LYS A 1 97 ? -2.168 -3.175 13.007 1.00 98.44 97 LYS A N 1
ATOM 767 C CA . LYS A 1 97 ? -2.697 -1.800 12.998 1.00 98.44 97 LYS A CA 1
ATOM 768 C C . LYS A 1 97 ? -4.141 -1.698 12.514 1.00 98.44 97 LYS A C 1
ATOM 770 O O . LYS A 1 97 ? -4.908 -0.920 13.083 1.00 98.44 97 LYS A O 1
ATOM 775 N N . ILE A 1 98 ? -4.523 -2.473 11.500 1.00 98.69 98 ILE A N 1
ATOM 776 C CA . ILE A 1 98 ? -5.901 -2.514 10.997 1.00 98.69 98 ILE A CA 1
ATOM 777 C C . ILE A 1 98 ? -6.837 -3.097 12.060 1.00 98.69 98 ILE A C 1
ATOM 779 O O . ILE A 1 98 ? -7.895 -2.522 12.317 1.00 98.69 98 ILE A O 1
ATOM 783 N N . VAL A 1 99 ? -6.449 -4.201 12.709 1.00 98.62 99 VAL A N 1
ATOM 784 C CA . VAL A 1 99 ? -7.248 -4.830 13.774 1.00 98.62 99 VAL A CA 1
ATOM 785 C C . VAL A 1 99 ? -7.440 -3.8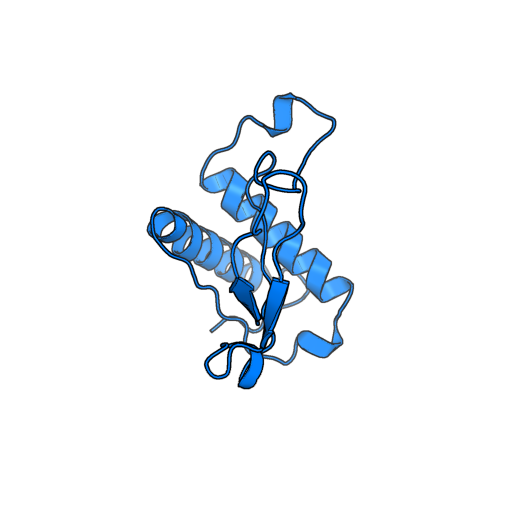67 14.947 1.00 98.62 99 VAL A C 1
ATOM 787 O O . VAL A 1 99 ? -8.581 -3.623 15.334 1.00 98.62 99 VAL A O 1
ATOM 790 N N . GLN A 1 100 ? -6.368 -3.223 15.424 1.00 98.56 100 GLN A N 1
ATOM 791 C CA . GLN A 1 100 ? -6.451 -2.182 16.459 1.00 98.56 100 GLN A CA 1
ATOM 792 C C . GLN A 1 100 ? -7.401 -1.046 16.055 1.00 98.56 100 GLN A C 1
ATOM 794 O O . GLN A 1 100 ? -8.209 -0.589 16.862 1.00 98.56 100 GLN A O 1
ATOM 799 N N . GLY A 1 101 ? -7.344 -0.598 14.796 1.00 98.38 101 GLY A N 1
ATOM 800 C CA . GLY A 1 101 ? -8.255 0.418 14.269 1.00 98.38 101 GLY A CA 1
ATOM 801 C C . GLY A 1 101 ? -9.721 -0.024 14.297 1.00 98.38 101 GLY A C 1
ATOM 802 O O . GLY A 1 101 ? -10.587 0.755 14.703 1.00 98.38 101 GLY A O 1
ATOM 803 N N . ILE A 1 102 ? -10.004 -1.273 13.914 1.00 98.38 102 ILE A N 1
ATOM 804 C CA . ILE A 1 102 ? -11.352 -1.858 13.943 1.00 98.38 102 ILE A CA 1
ATOM 805 C C . ILE A 1 102 ? -11.876 -1.952 15.382 1.00 98.38 102 ILE A C 1
ATOM 807 O O . ILE A 1 102 ? -13.015 -1.552 15.629 1.00 98.38 102 ILE A O 1
ATOM 811 N N . GLU A 1 103 ? -11.063 -2.443 16.319 1.00 98.38 103 GLU A N 1
ATOM 812 C CA . GLU A 1 103 ? -11.415 -2.566 17.742 1.00 98.38 103 GLU A CA 1
ATOM 813 C C . GLU A 1 103 ? -11.654 -1.202 18.396 1.00 98.38 103 GLU A C 1
ATOM 815 O O . GLU A 1 103 ? -12.620 -1.027 19.136 1.00 98.38 103 GLU A O 1
ATOM 820 N N . ALA A 1 104 ? -10.839 -0.204 18.047 1.00 98.25 104 ALA A N 1
ATOM 821 C CA . ALA A 1 104 ? -11.011 1.179 18.484 1.00 98.25 104 ALA A CA 1
ATOM 822 C C . ALA A 1 104 ? -12.202 1.897 17.813 1.00 98.25 104 ALA A C 1
ATOM 824 O O . ALA A 1 104 ? -12.474 3.057 18.116 1.00 98.25 104 ALA A O 1
ATOM 825 N N . GLY A 1 105 ? -12.910 1.246 16.882 1.00 98.00 105 GLY A N 1
ATOM 826 C CA . GLY A 1 105 ? -14.064 1.821 16.188 1.00 98.00 105 GLY A CA 1
ATOM 827 C C . GLY A 1 105 ? -13.711 2.890 15.150 1.00 98.00 105 GLY A C 1
ATOM 828 O O . GLY A 1 105 ? -14.582 3.678 14.767 1.00 98.00 105 GLY A O 1
ATOM 829 N N . THR A 1 106 ? -12.464 2.906 14.670 1.00 97.81 106 THR A N 1
ATOM 830 C CA . THR A 1 106 ? -11.986 3.832 13.636 1.00 97.81 106 THR A CA 1
ATOM 831 C C . THR A 1 106 ? -12.812 3.669 12.358 1.00 97.81 106 THR A C 1
ATOM 833 O O . THR A 1 106 ? -13.250 2.568 12.006 1.00 97.81 106 THR A O 1
ATOM 836 N N . LYS A 1 107 ? -13.074 4.787 11.674 1.00 97.06 107 LYS A N 1
ATOM 837 C CA . LYS A 1 107 ? -13.852 4.826 10.433 1.00 97.06 107 LYS A CA 1
ATOM 838 C C . LYS A 1 107 ? -12.959 5.210 9.247 1.00 97.06 107 LYS A C 1
ATOM 840 O O . LYS A 1 107 ? -12.058 6.021 9.437 1.00 97.06 107 LYS A O 1
ATOM 845 N N . PRO A 1 108 ? -13.238 4.666 8.049 1.00 97.44 108 PRO A N 1
ATOM 846 C CA . PRO A 1 108 ? -14.239 3.631 7.770 1.00 97.44 108 PRO A CA 1
ATOM 847 C C . PRO A 1 108 ? -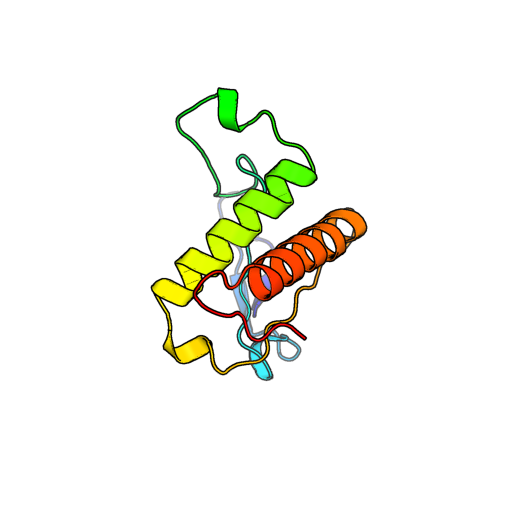13.820 2.248 8.310 1.00 97.44 108 PRO A C 1
ATOM 849 O O . PRO A 1 108 ? -12.638 1.961 8.471 1.00 97.44 108 PRO A O 1
ATOM 852 N N . LYS A 1 109 ? -14.796 1.374 8.610 1.00 97.81 109 LYS A N 1
ATOM 853 C CA . LYS A 1 109 ? -14.496 0.005 9.065 1.00 97.81 109 LYS A CA 1
ATOM 854 C C . LYS A 1 109 ? -14.037 -0.823 7.865 1.00 97.81 109 LYS A C 1
ATOM 856 O O . LYS A 1 109 ? -14.855 -1.152 7.010 1.00 97.81 109 LYS A O 1
ATOM 861 N N . LEU A 1 110 ? -12.758 -1.180 7.835 1.00 98.12 110 LEU A N 1
ATOM 862 C CA . LEU A 1 110 ? -12.183 -2.012 6.780 1.00 98.12 110 LEU A CA 1
ATOM 863 C C . LEU A 1 110 ? -12.690 -3.460 6.907 1.00 98.12 110 LEU A C 1
ATOM 865 O O . LEU A 1 110 ? -12.662 -4.039 7.995 1.00 98.12 110 LEU A O 1
ATOM 869 N N . ASN A 1 111 ? -13.149 -4.065 5.806 1.00 98.00 111 ASN A N 1
ATOM 870 C CA . ASN A 1 111 ? -13.570 -5.473 5.760 1.00 98.00 111 ASN A CA 1
ATOM 871 C C . ASN A 1 111 ? -12.349 -6.405 5.645 1.00 98.00 111 ASN A C 1
ATOM 873 O O . ASN A 1 111 ? -12.184 -7.119 4.658 1.00 98.00 111 ASN A O 1
ATOM 877 N N 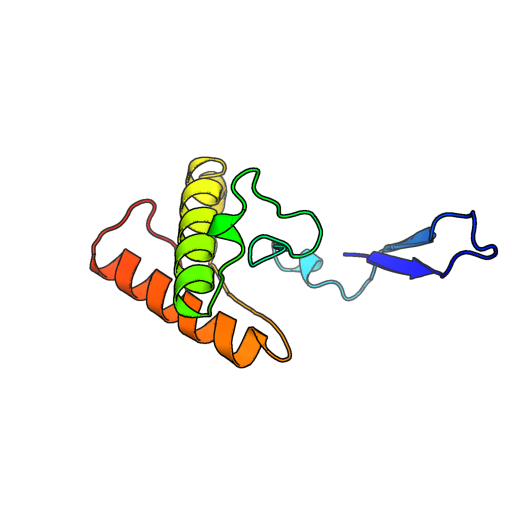. PHE A 1 112 ? -11.465 -6.344 6.639 1.00 98.31 112 PHE A N 1
ATOM 878 C CA . PHE A 1 112 ? -10.206 -7.087 6.664 1.00 98.31 112 PHE A CA 1
ATOM 879 C C . PHE A 1 112 ? -10.439 -8.598 6.849 1.00 98.31 112 PHE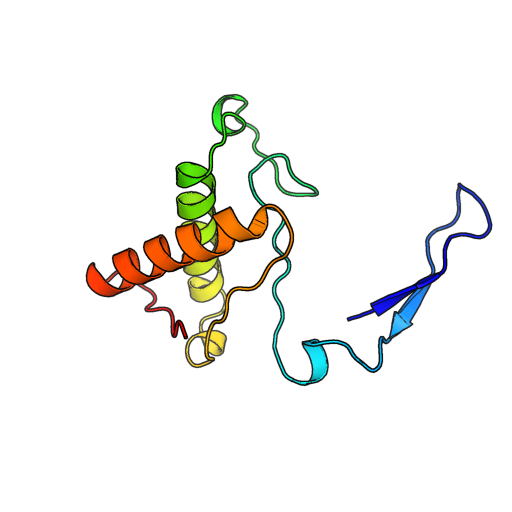 A C 1
ATOM 881 O O . PHE A 1 112 ? -11.324 -8.991 7.620 1.00 98.31 112 PHE A O 1
ATOM 888 N N . LYS A 1 113 ? -9.692 -9.425 6.106 1.00 96.19 113 LYS A N 1
ATOM 889 C CA . LYS A 1 113 ? -9.763 -10.895 6.108 1.00 96.19 113 LYS A CA 1
ATOM 890 C C . LYS A 1 113 ? -8.400 -11.539 6.286 1.00 96.19 113 LYS A C 1
ATOM 892 O O . LYS A 1 113 ? -7.419 -11.003 5.726 1.00 96.19 113 LYS A O 1
#

Organism: Trifolium pratense (NCBI:txid57577)